Protein AF-A0A851HXN7-F1 (afdb_monomer_lite)

Foldseek 3Di:
DDPQCLPLVVLQVCCCQFQVDGCVRVVHDPVNLCVVDSVDDSVVSSVVVCVVVVRDTPVNVVDDPVDD

pLDDT: mean 77.62, std 14.02, range [45.91, 88.38]

Organism: NCBI:txid1033846

Secondary structure (DSSP, 8-state):
-------HHHHHHHHHHHHS--HHHHT--HHHHHHHHTTS-HHHHHHHHHHHTTPPPGGGGG------

Radius of gyration: 13.53 Å; chains: 1; bounding box: 36×29×36 Å

Structure (mmCIF, N/CA/C/O backbone):
data_AF-A0A851HXN7-F1
#
_entry.id   AF-A0A851HXN7-F1
#
loop_
_atom_site.group_PDB
_atom_site.id
_atom_site.type_symbol
_atom_site.label_atom_id
_atom_site.label_alt_id
_atom_site.label_comp_id
_atom_site.label_asym_id
_atom_site.label_entity_id
_atom_site.label_seq_id
_atom_site.pdbx_PDB_ins_code
_atom_site.Cartn_x
_atom_site.Cartn_y
_atom_site.Cartn_z
_atom_site.occupancy
_atom_site.B_iso_or_equiv
_atom_site.auth_seq_id
_atom_site.auth_comp_id
_atom_site.auth_asym_id
_atom_site.auth_atom_id
_atom_site.pdbx_PDB_model_num
ATOM 1 N N . MET A 1 1 ? 23.181 -1.316 -12.697 1.00 48.34 1 MET A N 1
ATOM 2 C CA . MET A 1 1 ? 22.286 -0.859 -11.610 1.00 48.34 1 MET A CA 1
ATOM 3 C C . MET A 1 1 ? 20.913 -0.736 -12.244 1.00 48.34 1 MET A C 1
ATOM 5 O O . MET A 1 1 ? 20.871 -0.108 -13.295 1.00 48.34 1 MET A O 1
ATOM 9 N N . PRO A 1 2 ? 19.886 -1.453 -11.756 1.00 46.28 2 PRO A N 1
ATOM 10 C CA . PRO A 1 2 ? 19.295 -1.166 -10.445 1.00 46.28 2 PRO A CA 1
ATOM 11 C C . PRO A 1 2 ? 18.971 -2.411 -9.585 1.00 46.28 2 PRO A C 1
ATOM 13 O O . PRO A 1 2 ? 18.746 -3.506 -10.088 1.00 46.28 2 PRO A O 1
ATOM 16 N N . ASN A 1 3 ? 18.993 -2.228 -8.262 1.00 48.44 3 ASN A N 1
ATOM 17 C CA . ASN A 1 3 ? 18.539 -3.199 -7.261 1.00 48.44 3 ASN A CA 1
ATOM 18 C C . ASN A 1 3 ? 17.031 -3.007 -7.026 1.00 48.44 3 ASN A C 1
ATOM 20 O O . ASN A 1 3 ? 16.637 -2.484 -5.989 1.00 48.44 3 ASN A O 1
ATOM 24 N N . THR A 1 4 ? 16.190 -3.379 -7.988 1.00 52.41 4 THR A N 1
ATOM 25 C CA . THR A 1 4 ? 14.724 -3.238 -7.885 1.00 52.41 4 THR A CA 1
ATOM 26 C C . THR A 1 4 ? 14.066 -4.595 -7.657 1.00 52.41 4 THR A C 1
ATOM 28 O O . THR A 1 4 ? 13.256 -5.069 -8.442 1.00 52.41 4 THR A O 1
ATOM 31 N N . ASN A 1 5 ? 14.432 -5.266 -6.565 1.00 58.12 5 ASN A N 1
ATOM 32 C CA . ASN A 1 5 ? 13.650 -6.401 -6.084 1.00 58.12 5 ASN A CA 1
ATOM 33 C C . ASN A 1 5 ? 12.599 -5.866 -5.107 1.00 58.12 5 ASN A C 1
ATOM 35 O O . ASN A 1 5 ? 12.770 -5.962 -3.896 1.00 58.12 5 ASN A O 1
ATOM 39 N N . ASN A 1 6 ? 11.521 -5.278 -5.637 1.00 64.50 6 ASN A N 1
ATOM 40 C CA . ASN A 1 6 ? 10.287 -5.096 -4.873 1.00 64.50 6 ASN A CA 1
ATOM 41 C C . ASN A 1 6 ? 9.695 -6.484 -4.620 1.00 64.50 6 ASN A C 1
ATOM 43 O O . ASN A 1 6 ? 8.847 -6.973 -5.364 1.00 64.50 6 ASN A O 1
ATOM 47 N N . CYS A 1 7 ? 10.193 -7.167 -3.591 1.00 74.69 7 CYS A N 1
ATOM 48 C CA . CYS A 1 7 ? 9.628 -8.432 -3.164 1.00 74.69 7 CYS A CA 1
ATOM 49 C C . CYS A 1 7 ? 8.182 -8.177 -2.741 1.00 74.69 7 CYS A C 1
ATOM 51 O O . CYS A 1 7 ? 7.925 -7.544 -1.718 1.00 74.69 7 CYS A O 1
ATOM 53 N N . LEU A 1 8 ? 7.231 -8.691 -3.517 1.00 84.19 8 LEU A N 1
ATOM 54 C CA . LEU A 1 8 ? 5.801 -8.588 -3.223 1.00 84.19 8 LEU A CA 1
ATOM 55 C C . LEU A 1 8 ? 5.477 -9.052 -1.801 1.00 84.19 8 LEU A C 1
ATOM 57 O O . LEU A 1 8 ? 4.671 -8.435 -1.118 1.00 84.19 8 LEU A O 1
ATOM 61 N N . SER A 1 9 ? 6.182 -10.068 -1.308 1.00 85.44 9 SER A N 1
ATOM 62 C CA . SER A 1 9 ? 6.072 -10.528 0.075 1.00 85.44 9 SER A CA 1
ATOM 63 C C . SER A 1 9 ? 6.399 -9.440 1.110 1.00 85.44 9 SER A C 1
ATOM 65 O O . SER A 1 9 ? 5.730 -9.359 2.135 1.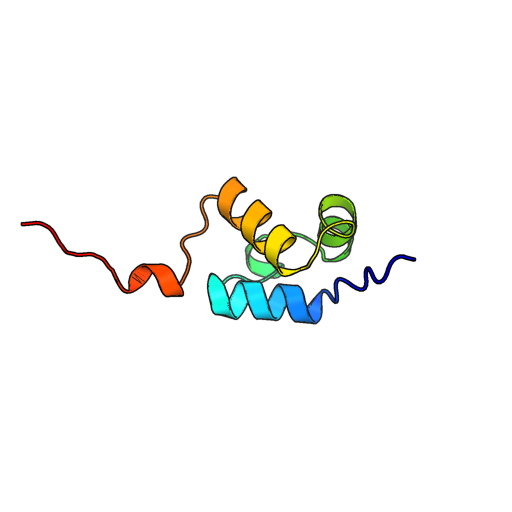00 85.44 9 SER A O 1
ATOM 67 N N . GLU A 1 10 ? 7.403 -8.595 0.857 1.00 87.81 10 GLU A N 1
ATOM 68 C CA . GLU A 1 10 ? 7.769 -7.478 1.743 1.00 87.81 10 GLU A CA 1
ATOM 69 C C . GLU A 1 10 ? 6.755 -6.336 1.648 1.00 87.81 10 GLU A C 1
ATOM 71 O O . GLU A 1 10 ? 6.370 -5.768 2.667 1.00 87.81 10 GLU A O 1
ATOM 76 N N . VAL A 1 11 ? 6.271 -6.039 0.439 1.00 86.56 11 VAL A N 1
ATOM 77 C CA . VAL A 1 11 ? 5.204 -5.053 0.216 1.00 86.56 11 VAL A CA 1
ATOM 78 C C . VAL A 1 11 ? 3.923 -5.466 0.942 1.00 86.56 11 VAL A C 1
ATOM 80 O O . VAL A 1 11 ? 3.326 -4.655 1.646 1.00 86.56 11 VAL A O 1
ATOM 83 N N . GLU A 1 12 ? 3.516 -6.730 0.827 1.00 88.06 12 GLU A N 1
ATOM 84 C CA . GLU A 1 12 ? 2.335 -7.246 1.518 1.00 88.06 12 GLU A CA 1
ATOM 85 C C . GLU A 1 12 ? 2.508 -7.185 3.039 1.00 88.06 12 GLU A C 1
ATOM 87 O O . GLU A 1 12 ? 1.583 -6.800 3.756 1.00 88.06 12 GLU A O 1
ATOM 92 N N . LEU A 1 13 ? 3.699 -7.531 3.540 1.00 87.88 13 LEU A N 1
ATOM 93 C CA . LEU A 1 13 ? 4.023 -7.413 4.958 1.00 87.88 13 LEU A CA 1
ATOM 94 C C . LEU A 1 13 ? 3.894 -5.956 5.428 1.00 87.88 13 LEU A C 1
ATOM 96 O O . LEU A 1 13 ? 3.296 -5.705 6.474 1.00 87.88 13 LEU A O 1
ATOM 100 N N . LEU A 1 14 ? 4.411 -4.999 4.652 1.00 87.38 14 LEU A N 1
ATOM 101 C CA . LEU A 1 14 ? 4.322 -3.570 4.949 1.00 87.38 14 LEU A CA 1
ATOM 102 C C . LEU A 1 14 ? 2.880 -3.067 4.917 1.00 87.38 14 LEU A C 1
ATOM 104 O O . LEU A 1 14 ? 2.480 -2.380 5.852 1.00 87.38 14 LEU A O 1
ATOM 108 N N . LEU A 1 15 ? 2.087 -3.436 3.909 1.00 86.62 15 LEU A N 1
ATOM 109 C CA . LEU A 1 15 ? 0.664 -3.090 3.828 1.00 86.62 15 LEU A CA 1
ATOM 110 C C . LEU A 1 15 ? -0.106 -3.626 5.041 1.00 86.62 15 LEU A C 1
ATOM 112 O O . LEU A 1 15 ? -0.837 -2.870 5.685 1.00 86.62 15 LEU A O 1
ATOM 116 N N . LYS A 1 16 ? 0.135 -4.883 5.433 1.00 88.12 16 LYS A N 1
ATOM 117 C CA . LYS A 1 16 ? -0.491 -5.490 6.616 1.00 88.12 16 LYS A CA 1
ATOM 118 C C . LYS A 1 16 ? -0.064 -4.795 7.906 1.00 88.12 16 LYS A C 1
ATOM 120 O O . LYS A 1 16 ? -0.908 -4.513 8.748 1.00 88.12 16 LYS A O 1
ATOM 125 N N . GLN A 1 17 ? 1.224 -4.491 8.074 1.00 87.69 17 GLN A N 1
ATOM 126 C CA . GLN A 1 17 ? 1.726 -3.845 9.293 1.00 87.69 17 GLN A CA 1
ATOM 127 C C . GLN A 1 17 ? 1.323 -2.369 9.402 1.00 87.69 17 GLN A C 1
ATOM 129 O O . GLN A 1 17 ? 1.010 -1.895 10.492 1.00 87.69 17 GLN A O 1
ATOM 134 N N . ARG A 1 18 ? 1.353 -1.624 8.292 1.00 86.12 18 ARG A N 1
ATOM 135 C CA . ARG A 1 18 ? 1.110 -0.175 8.267 1.00 86.12 18 ARG A CA 1
ATOM 136 C C . ARG A 1 18 ? -0.357 0.179 8.139 1.00 86.12 18 ARG A C 1
ATOM 138 O O . ARG A 1 18 ? -0.753 1.159 8.750 1.00 86.12 18 ARG A O 1
ATOM 145 N N . TYR A 1 19 ? -1.132 -0.573 7.364 1.00 85.62 19 TYR A N 1
ATOM 146 C CA . TYR A 1 19 ? -2.514 -0.239 6.998 1.00 85.62 19 TYR A CA 1
ATOM 147 C C . TYR A 1 19 ? -3.505 -1.358 7.326 1.00 85.62 19 TYR A C 1
ATOM 149 O O . TYR A 1 19 ? -4.706 -1.130 7.297 1.00 85.62 19 TYR A O 1
ATOM 157 N N . GLY A 1 20 ? -3.028 -2.558 7.667 1.00 87.31 20 GLY A N 1
ATOM 158 C CA . GLY A 1 20 ? -3.902 -3.697 7.954 1.00 87.31 20 GLY A CA 1
ATOM 159 C C . GLY A 1 20 ? -4.517 -4.323 6.709 1.00 87.31 20 GLY A C 1
ATOM 160 O O . GLY A 1 20 ? -5.366 -5.197 6.837 1.00 87.31 20 GLY A O 1
ATOM 161 N N . VAL A 1 21 ? -4.077 -3.905 5.522 1.00 86.75 21 VAL A N 1
ATOM 162 C CA . VAL A 1 21 ? -4.596 -4.380 4.236 1.00 86.75 21 VAL A CA 1
ATOM 163 C C . VAL A 1 21 ? -3.602 -5.330 3.578 1.00 86.75 21 VAL A C 1
ATOM 165 O O . VAL A 1 21 ? -2.414 -5.341 3.890 1.00 86.75 21 VAL A O 1
ATOM 168 N N . SER A 1 22 ? -4.088 -6.154 2.66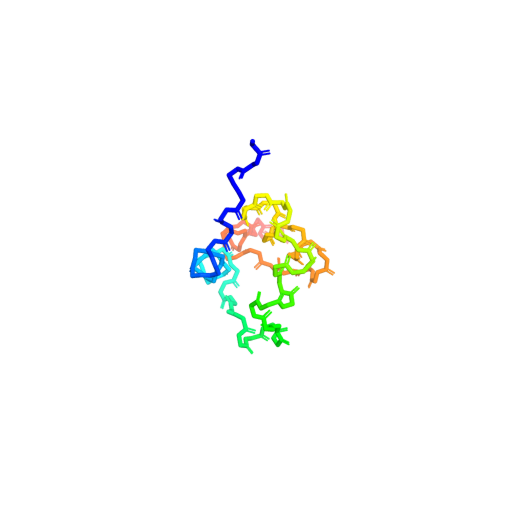0 1.00 88.38 22 SER A N 1
ATOM 169 C CA . SER A 1 22 ? -3.277 -7.100 1.886 1.00 88.38 22 SER A CA 1
ATOM 170 C C . SER A 1 22 ? -3.592 -6.963 0.403 1.00 88.38 22 SER A C 1
ATOM 172 O O . SER A 1 22 ? -4.596 -6.343 0.067 1.00 88.38 22 SER A O 1
ATOM 174 N N . PHE A 1 23 ? -2.796 -7.566 -0.484 1.00 86.06 23 PHE A N 1
ATOM 175 C CA . PHE A 1 23 ? -3.088 -7.559 -1.925 1.00 86.06 23 PHE A CA 1
ATOM 176 C C . PHE A 1 23 ? -4.503 -8.054 -2.253 1.00 86.06 23 PHE A C 1
ATOM 178 O O . PHE A 1 23 ? -5.181 -7.475 -3.098 1.00 86.06 23 PHE A O 1
ATOM 185 N N . ALA A 1 24 ? -4.982 -9.055 -1.510 1.00 86.31 24 ALA A N 1
ATOM 186 C CA . ALA A 1 24 ? -6.346 -9.563 -1.628 1.00 86.31 24 ALA A CA 1
ATOM 187 C C . ALA A 1 24 ? -7.418 -8.547 -1.189 1.00 86.31 24 ALA A C 1
ATOM 189 O O . ALA A 1 24 ? -8.511 -8.544 -1.743 1.00 86.31 24 ALA A O 1
ATOM 190 N N . ASP A 1 25 ? -7.108 -7.691 -0.213 1.00 85.94 25 ASP A N 1
ATOM 191 C CA . ASP A 1 25 ? -8.018 -6.657 0.300 1.00 85.94 25 ASP A CA 1
ATOM 192 C C . ASP A 1 25 ? -8.131 -5.481 -0.680 1.00 85.94 25 ASP A C 1
ATOM 194 O O . ASP A 1 25 ? -9.217 -4.979 -0.954 1.00 85.94 25 ASP A O 1
ATOM 198 N N . ILE A 1 26 ? -7.001 -5.103 -1.282 1.00 84.62 26 ILE A N 1
ATOM 199 C CA . ILE A 1 26 ? -6.936 -4.017 -2.262 1.00 84.62 26 ILE A CA 1
ATOM 200 C C . ILE A 1 26 ? -7.311 -4.447 -3.687 1.00 84.62 26 ILE A C 1
ATOM 202 O O . ILE A 1 26 ? -7.421 -3.600 -4.571 1.00 84.62 26 ILE A O 1
ATOM 206 N N . GLY A 1 27 ? -7.501 -5.749 -3.919 1.00 86.88 27 GLY A N 1
ATOM 207 C CA . GLY A 1 27 ? -7.887 -6.297 -5.219 1.00 86.88 27 GLY A CA 1
ATOM 208 C C . GLY A 1 27 ? -6.851 -6.073 -6.323 1.00 86.88 27 GLY A C 1
ATOM 209 O O . GLY A 1 27 ? -7.231 -5.964 -7.485 1.00 86.88 27 GLY A O 1
ATOM 210 N N . ILE A 1 28 ? -5.566 -5.975 -5.968 1.00 84.50 28 ILE A N 1
ATOM 211 C CA . ILE A 1 28 ? -4.455 -5.815 -6.916 1.00 84.50 28 ILE A CA 1
ATOM 212 C C . ILE A 1 28 ? -3.596 -7.072 -6.911 1.00 84.50 28 ILE A C 1
ATOM 214 O O . ILE A 1 28 ? -3.142 -7.529 -5.860 1.00 84.50 28 ILE A O 1
ATOM 218 N N . ASP A 1 29 ? -3.314 -7.585 -8.104 1.00 87.69 29 ASP A N 1
ATOM 219 C CA . ASP A 1 29 ? -2.334 -8.641 -8.303 1.00 87.69 29 ASP A CA 1
ATOM 220 C C . ASP A 1 29 ? -0.909 -8.114 -8.136 1.00 87.69 29 ASP A C 1
ATOM 222 O O . ASP A 1 29 ? -0.566 -7.000 -8.535 1.00 87.69 29 ASP A O 1
ATOM 226 N N . GLY A 1 30 ? -0.021 -8.959 -7.614 1.00 83.44 30 GLY A N 1
ATOM 227 C CA . GLY A 1 30 ? 1.375 -8.579 -7.421 1.00 83.44 30 GLY A CA 1
ATOM 228 C C . GLY A 1 30 ? 2.098 -8.198 -8.723 1.00 83.44 30 GLY A C 1
ATOM 229 O O . GLY A 1 30 ? 2.969 -7.333 -8.714 1.00 83.44 30 GLY A O 1
ATOM 230 N N . GLN A 1 31 ? 1.717 -8.771 -9.869 1.00 84.88 31 GLN A N 1
ATOM 231 C CA . GLN A 1 31 ? 2.254 -8.311 -11.155 1.00 84.88 31 GLN A CA 1
ATOM 232 C C . GLN A 1 31 ? 1.816 -6.884 -11.494 1.00 84.88 31 GLN A C 1
ATOM 234 O O . GLN A 1 31 ? 2.640 -6.096 -11.947 1.00 84.88 31 GLN A O 1
ATOM 239 N N . GLU A 1 32 ? 0.556 -6.533 -11.234 1.00 87.12 32 GLU A N 1
ATOM 240 C CA . GLU A 1 32 ? 0.043 -5.180 -11.465 1.00 87.12 32 GLU A CA 1
ATOM 241 C C . GLU A 1 32 ? 0.686 -4.165 -10.506 1.00 87.12 32 GLU A C 1
ATOM 243 O O . GLU A 1 32 ? 0.974 -3.029 -10.886 1.00 87.12 32 GLU A O 1
ATOM 248 N N . TRP A 1 33 ? 1.008 -4.592 -9.280 1.00 86.81 33 TRP A N 1
ATOM 249 C CA . TRP A 1 33 ? 1.809 -3.788 -8.360 1.00 86.81 33 TRP A CA 1
ATOM 250 C C . TRP A 1 33 ? 3.204 -3.494 -8.918 1.00 86.81 33 TRP A C 1
ATOM 252 O O . TRP A 1 33 ? 3.655 -2.351 -8.874 1.00 86.81 33 TRP A O 1
ATOM 262 N N . LEU A 1 34 ? 3.895 -4.508 -9.446 1.00 85.06 34 LEU A N 1
ATOM 263 C CA . LEU A 1 34 ? 5.224 -4.337 -10.037 1.00 85.06 34 LEU A CA 1
ATOM 264 C C . LEU A 1 34 ? 5.192 -3.481 -11.306 1.00 85.06 34 LEU A C 1
ATOM 266 O O . LEU A 1 34 ? 6.113 -2.702 -11.520 1.00 85.06 34 LEU A O 1
ATOM 270 N N . ASP A 1 35 ? 4.142 -3.569 -12.116 1.00 86.56 35 ASP A N 1
ATOM 271 C CA . ASP A 1 35 ? 3.989 -2.710 -13.295 1.00 86.56 35 ASP A CA 1
ATOM 272 C C . ASP A 1 35 ? 3.867 -1.226 -12.907 1.00 86.56 35 ASP A C 1
ATOM 274 O O . ASP A 1 35 ? 4.498 -0.358 -13.507 1.00 86.56 35 ASP A O 1
ATOM 278 N N . ARG A 1 36 ? 3.118 -0.931 -11.836 1.00 83.81 36 ARG A N 1
ATOM 279 C CA . ARG A 1 36 ? 2.885 0.447 -11.376 1.00 83.81 36 ARG A CA 1
ATOM 280 C C . ARG A 1 36 ? 3.981 1.019 -10.489 1.00 83.81 36 ARG A C 1
ATOM 282 O O . ARG A 1 36 ? 4.281 2.204 -10.587 1.00 83.81 36 ARG A O 1
ATOM 289 N N . PHE A 1 37 ? 4.526 0.201 -9.596 1.00 84.50 37 PHE A N 1
ATOM 290 C CA . PHE A 1 37 ? 5.415 0.634 -8.520 1.00 84.50 37 PHE A CA 1
ATOM 291 C C . PHE A 1 37 ? 6.732 -0.146 -8.474 1.00 84.50 37 PHE A C 1
ATOM 293 O O . PHE A 1 37 ? 7.553 0.099 -7.596 1.00 84.50 37 PHE A O 1
ATOM 300 N N . GLY A 1 38 ? 6.966 -1.092 -9.386 1.00 81.06 38 GLY A N 1
ATOM 301 C CA . GLY A 1 38 ? 8.180 -1.914 -9.417 1.00 81.06 38 GLY A CA 1
ATOM 302 C C . GLY A 1 38 ? 9.461 -1.135 -9.700 1.00 81.06 38 GLY A C 1
ATOM 303 O O . GLY A 1 38 ? 10.535 -1.651 -9.411 1.00 81.06 38 GLY A O 1
ATOM 304 N N . ASP A 1 39 ? 9.354 0.094 -10.210 1.00 83.19 39 ASP A N 1
ATOM 305 C CA . ASP A 1 39 ? 10.488 1.010 -10.399 1.00 83.19 39 ASP A CA 1
ATOM 306 C C . ASP A 1 39 ? 10.831 1.811 -9.124 1.00 83.19 39 ASP A C 1
ATOM 308 O O . ASP A 1 39 ? 11.932 2.339 -8.984 1.00 83.19 39 ASP A O 1
ATOM 312 N N . GLN A 1 40 ? 9.909 1.868 -8.157 1.00 83.44 40 GLN A N 1
ATOM 313 C CA . GLN A 1 40 ? 10.046 2.631 -6.915 1.00 83.44 40 GLN A CA 1
ATOM 314 C C . GLN A 1 40 ? 10.429 1.727 -5.734 1.00 83.44 40 GLN A C 1
ATOM 316 O O . GLN A 1 40 ? 10.124 0.533 -5.741 1.00 83.44 40 GLN A O 1
ATOM 321 N N . PRO A 1 41 ? 11.057 2.261 -4.674 1.00 84.12 41 PRO A N 1
ATOM 322 C CA . PRO A 1 41 ? 11.313 1.488 -3.465 1.00 84.12 41 PRO A CA 1
ATOM 323 C C . PRO A 1 41 ? 10.005 1.092 -2.761 1.00 84.12 41 PRO A C 1
ATOM 325 O O . PRO A 1 41 ? 9.045 1.859 -2.722 1.00 84.12 41 PRO A O 1
ATOM 328 N N . LEU A 1 42 ? 9.997 -0.092 -2.141 1.00 83.81 42 LEU A N 1
ATOM 329 C CA . LEU A 1 42 ? 8.834 -0.699 -1.479 1.00 83.81 42 LEU A CA 1
ATOM 330 C C . LEU A 1 42 ? 8.079 0.222 -0.505 1.00 83.81 42 LEU A C 1
ATOM 332 O O . LEU A 1 42 ? 6.853 0.174 -0.460 1.00 83.81 42 LEU A O 1
ATOM 336 N N . VAL A 1 43 ? 8.778 1.087 0.239 1.00 83.38 43 VAL A N 1
ATOM 337 C CA . VAL A 1 43 ? 8.137 2.049 1.150 1.00 83.38 43 VAL A CA 1
ATOM 338 C C . VAL A 1 43 ? 7.398 3.126 0.360 1.00 83.38 43 VAL A C 1
ATOM 340 O O . VAL A 1 43 ? 6.215 3.331 0.608 1.00 83.38 43 VAL A O 1
ATOM 343 N N . GLU A 1 44 ? 8.044 3.759 -0.623 1.00 86.69 44 GLU A N 1
ATOM 344 C CA . GLU A 1 44 ? 7.394 4.801 -1.429 1.00 86.69 44 GLU A CA 1
ATOM 345 C C . GLU A 1 44 ? 6.234 4.247 -2.254 1.00 86.69 44 GLU A C 1
ATOM 347 O O . GLU A 1 44 ? 5.210 4.908 -2.377 1.00 86.69 44 GLU A O 1
ATOM 352 N N . ALA A 1 45 ? 6.351 3.020 -2.766 1.00 86.88 45 ALA A N 1
ATOM 353 C CA . ALA A 1 45 ? 5.264 2.326 -3.451 1.00 86.88 45 ALA A CA 1
ATOM 354 C C . ALA A 1 45 ? 4.021 2.191 -2.556 1.00 86.88 45 ALA A C 1
ATOM 356 O O . ALA A 1 45 ? 2.904 2.535 -2.947 1.00 86.88 45 ALA A O 1
ATOM 357 N N . VAL A 1 46 ? 4.228 1.713 -1.325 1.00 86.62 46 VAL A N 1
ATOM 358 C CA . VAL A 1 46 ? 3.166 1.526 -0.333 1.00 86.62 46 VAL A CA 1
ATOM 359 C C . VAL A 1 46 ? 2.571 2.866 0.105 1.00 86.62 46 VAL A C 1
ATOM 361 O O . VAL A 1 46 ? 1.350 2.979 0.203 1.00 86.62 46 VAL A O 1
ATOM 364 N N . GLU A 1 47 ? 3.396 3.892 0.315 1.00 86.56 47 GLU A N 1
ATOM 365 C CA . GLU A 1 47 ? 2.933 5.232 0.689 1.00 86.56 47 GLU A CA 1
ATOM 366 C C . GLU A 1 47 ? 2.185 5.932 -0.452 1.00 86.56 47 GLU A C 1
ATOM 368 O O . GLU A 1 47 ? 1.138 6.529 -0.213 1.00 86.56 47 GLU A O 1
ATOM 373 N N . ALA A 1 48 ? 2.653 5.815 -1.697 1.00 87.56 48 ALA A N 1
ATOM 374 C CA . ALA A 1 48 ? 1.974 6.360 -2.871 1.00 87.56 48 ALA A CA 1
ATOM 375 C C . ALA A 1 48 ? 0.617 5.682 -3.100 1.00 87.56 48 ALA A C 1
ATOM 377 O O . ALA A 1 48 ? -0.371 6.355 -3.405 1.00 87.56 48 ALA A O 1
ATOM 378 N N . TYR A 1 49 ? 0.549 4.360 -2.914 1.00 86.62 49 TYR A N 1
ATOM 379 C CA . TYR A 1 49 ? -0.711 3.626 -2.942 1.00 86.62 49 TYR A CA 1
ATOM 380 C C . TYR A 1 49 ? -1.648 4.109 -1.829 1.00 86.62 49 TYR A C 1
ATOM 382 O O . TYR A 1 49 ? -2.781 4.504 -2.095 1.00 86.62 49 TYR A O 1
ATOM 390 N N . ALA A 1 50 ? -1.168 4.162 -0.588 1.00 86.06 50 ALA A N 1
ATOM 391 C CA . ALA A 1 50 ? -1.964 4.621 0.539 1.00 86.06 50 ALA A CA 1
ATOM 392 C C . ALA A 1 50 ? -2.472 6.056 0.381 1.00 86.06 50 ALA A C 1
ATOM 394 O O . ALA A 1 50 ? -3.642 6.307 0.643 1.00 86.06 50 ALA A O 1
ATOM 395 N N . ALA A 1 51 ? -1.640 6.975 -0.110 1.00 86.19 51 ALA A N 1
ATOM 396 C CA . ALA A 1 51 ? -2.035 8.353 -0.381 1.00 86.19 51 ALA A CA 1
ATOM 397 C C . ALA A 1 51 ? -3.092 8.447 -1.491 1.00 86.19 51 ALA A C 1
ATOM 399 O O . ALA A 1 51 ? -3.993 9.277 -1.425 1.00 86.19 51 ALA A O 1
ATOM 400 N N . LYS A 1 52 ? -3.013 7.584 -2.512 1.00 87.56 52 LYS A N 1
ATOM 401 C CA . LYS A 1 52 ? -3.981 7.554 -3.615 1.00 87.56 52 LYS A CA 1
ATOM 402 C C . LYS A 1 52 ? -5.355 7.030 -3.192 1.00 87.56 52 LYS A C 1
ATOM 404 O O . LYS A 1 52 ? -6.361 7.481 -3.733 1.00 87.56 52 LYS A O 1
ATOM 409 N N . TYR A 1 53 ? -5.384 6.073 -2.270 1.00 84.25 53 TYR A N 1
ATOM 410 C CA . TYR A 1 53 ? -6.607 5.410 -1.805 1.00 84.25 53 TYR A CA 1
ATOM 411 C C . TYR A 1 53 ? -7.065 5.882 -0.418 1.00 84.25 53 TYR A C 1
ATOM 413 O O . TYR A 1 53 ? -7.978 5.287 0.144 1.00 84.25 53 TYR A O 1
ATOM 421 N N . ASP A 1 54 ? -6.441 6.937 0.118 1.00 82.06 54 ASP A N 1
ATOM 422 C CA . ASP A 1 54 ? -6.691 7.479 1.460 1.00 82.06 54 ASP A CA 1
ATOM 423 C C . ASP A 1 54 ? -6.677 6.384 2.548 1.00 82.06 54 ASP A C 1
ATOM 425 O O . ASP A 1 54 ? -7.506 6.342 3.457 1.00 82.06 54 ASP A O 1
ATOM 429 N N . LEU A 1 55 ? -5.740 5.433 2.434 1.00 82.88 55 LEU A N 1
ATOM 430 C CA . LEU A 1 55 ? -5.608 4.367 3.421 1.00 82.88 55 LEU A CA 1
ATOM 431 C C . LEU A 1 55 ? -5.153 4.969 4.748 1.00 82.88 55 LEU A C 1
ATOM 433 O O . LEU A 1 55 ? -4.065 5.537 4.857 1.00 82.88 55 LEU A O 1
ATOM 437 N N . THR A 1 56 ? -5.958 4.779 5.789 1.00 80.94 56 THR A N 1
ATOM 438 C CA . THR A 1 56 ? -5.603 5.195 7.143 1.00 80.94 56 THR A CA 1
ATOM 439 C C . THR A 1 56 ? -4.489 4.298 7.681 1.00 80.94 56 THR A C 1
ATOM 441 O O . THR A 1 56 ? -4.710 3.092 7.836 1.00 80.94 56 THR A O 1
ATOM 444 N N . PRO A 1 57 ? -3.299 4.836 8.007 1.00 79.38 57 PRO A N 1
ATOM 445 C CA . PRO A 1 57 ? -2.260 4.035 8.628 1.00 79.38 57 PRO A CA 1
ATOM 446 C C . PRO A 1 57 ? -2.739 3.566 10.005 1.00 79.38 57 PRO A C 1
ATOM 448 O O . PRO A 1 57 ? -3.116 4.389 10.842 1.00 79.38 57 PRO A O 1
ATOM 451 N N . LEU A 1 58 ? -2.633 2.270 10.290 1.00 74.69 58 LEU A N 1
ATOM 452 C CA . LEU A 1 58 ? -2.806 1.689 11.622 1.00 74.69 58 LEU A CA 1
ATOM 453 C C . LEU A 1 58 ? -1.958 2.425 12.665 1.00 74.69 58 LEU A C 1
ATOM 455 O O . LEU A 1 58 ? -2.412 2.661 13.779 1.00 74.69 58 LEU A O 1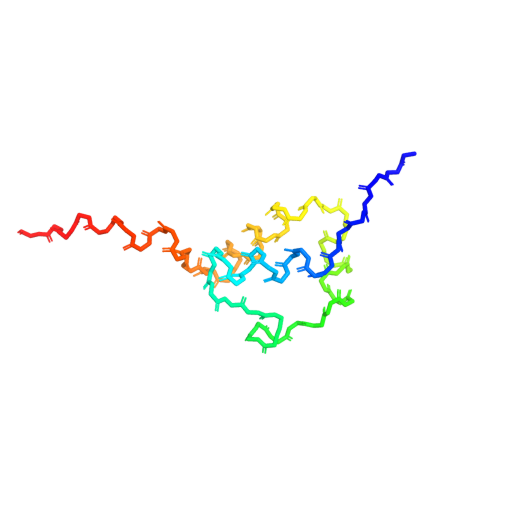
ATOM 459 N N . THR A 1 59 ? -0.747 2.857 12.294 1.00 63.06 59 THR A N 1
ATOM 460 C CA . THR A 1 59 ? 0.121 3.624 13.201 1.00 63.06 59 THR A CA 1
ATOM 461 C C . THR A 1 59 ? -0.373 5.052 13.471 1.00 63.06 59 THR A C 1
ATOM 463 O O . THR A 1 59 ? 0.013 5.639 14.478 1.00 63.06 59 THR A O 1
ATOM 466 N N . SER A 1 60 ? -1.206 5.625 12.595 1.00 52.91 60 SER A N 1
ATOM 467 C CA . SER A 1 60 ? -1.749 6.983 12.743 1.00 52.91 60 SER A CA 1
ATOM 468 C C . SER A 1 60 ? -3.028 7.012 13.583 1.00 52.91 60 SER A C 1
ATOM 470 O O . SER A 1 60 ? -3.399 8.072 14.083 1.00 52.91 60 SER A O 1
ATOM 472 N N . ALA A 1 61 ? -3.674 5.862 13.806 1.00 52.22 61 ALA A N 1
ATOM 473 C CA . ALA A 1 61 ? -4.850 5.761 14.671 1.00 52.22 61 ALA A CA 1
ATOM 474 C C . ALA A 1 61 ? -4.530 5.980 16.169 1.00 52.22 61 ALA A C 1
ATOM 476 O O . ALA A 1 61 ? -5.441 6.043 16.988 1.00 52.22 61 ALA A O 1
ATOM 477 N N . ALA A 1 62 ? -3.252 6.144 16.539 1.00 50.91 62 ALA A N 1
ATOM 478 C CA . ALA A 1 62 ? -2.823 6.427 17.910 1.0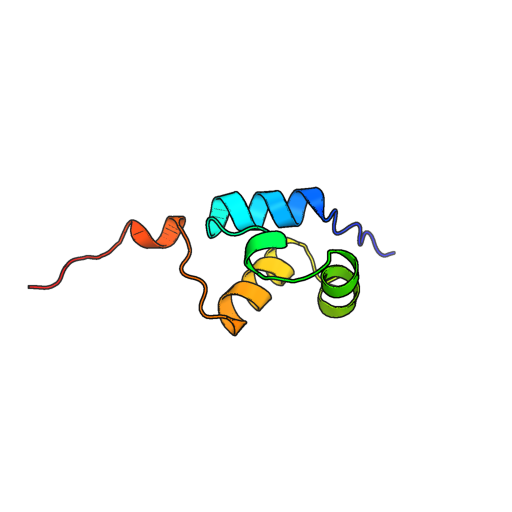0 50.91 62 ALA A CA 1
ATOM 479 C C . ALA A 1 62 ? -2.888 7.916 18.315 1.00 50.91 62 ALA A C 1
ATOM 481 O O . ALA A 1 62 ? -2.691 8.224 19.487 1.00 50.91 62 ALA A O 1
ATOM 482 N N . PHE A 1 63 ? -3.185 8.845 17.399 1.00 48.56 63 PHE A N 1
ATOM 483 C CA . PHE A 1 63 ? -3.360 10.261 17.744 1.00 48.56 63 PHE A CA 1
ATOM 484 C C . PHE A 1 63 ? -4.650 10.826 17.158 1.00 48.56 63 PHE A C 1
ATOM 486 O O . PHE A 1 63 ? -4.650 11.695 16.292 1.00 48.56 63 PHE A O 1
ATOM 493 N N . THR A 1 64 ? -5.777 10.408 17.724 1.00 52.00 64 THR A N 1
ATOM 494 C CA . THR A 1 64 ? -6.831 11.385 17.977 1.00 52.00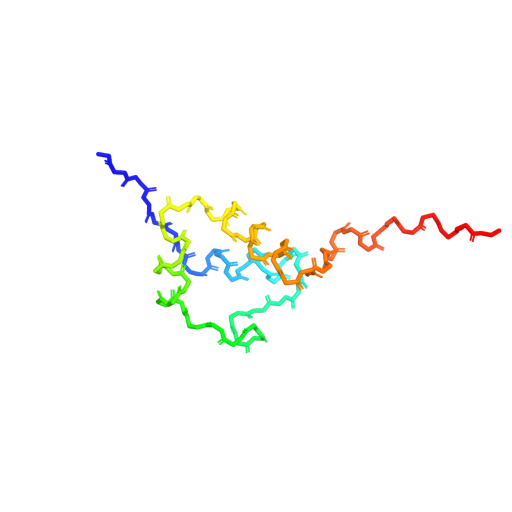 64 THR A CA 1
ATOM 495 C C . THR A 1 64 ? -6.479 12.099 19.286 1.00 52.00 64 THR A C 1
ATOM 497 O O . THR A 1 64 ? -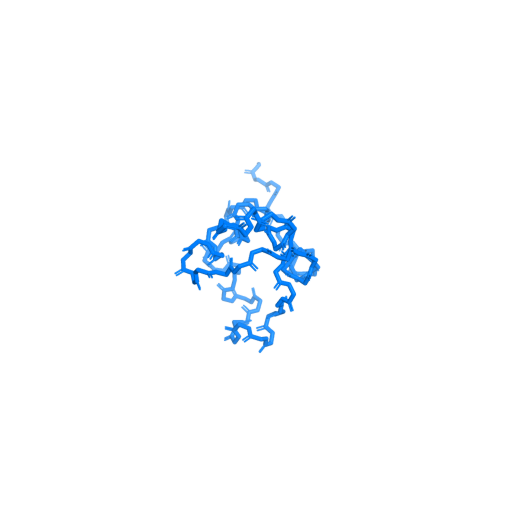6.759 11.551 20.355 1.00 52.00 64 THR A O 1
ATOM 500 N N . PRO A 1 65 ? -5.927 13.329 19.295 1.00 53.84 65 PRO A N 1
ATOM 501 C CA . PRO A 1 65 ? -6.384 14.255 20.310 1.00 53.84 65 PRO A CA 1
ATOM 502 C C . PRO A 1 65 ? -7.863 14.469 19.984 1.00 53.84 65 PRO A C 1
ATOM 504 O O . PRO A 1 65 ? -8.207 15.277 19.123 1.00 53.84 65 PRO A O 1
ATOM 507 N N . SER A 1 66 ? -8.742 13.660 20.581 1.00 53.91 66 SER A N 1
ATOM 508 C CA . SER A 1 66 ? -10.167 13.962 20.607 1.00 53.91 66 SER A CA 1
ATOM 509 C C . SER A 1 66 ? -10.294 15.372 21.168 1.00 53.91 66 SER A C 1
ATOM 511 O O . SER A 1 66 ? -10.176 15.589 22.369 1.00 53.91 66 SER A O 1
ATOM 513 N N . SER A 1 67 ? -10.462 16.344 20.275 1.00 59.97 67 SER A N 1
ATOM 514 C CA . SER A 1 67 ? -10.906 17.675 20.642 1.00 59.97 67 SER A CA 1
ATOM 515 C C . SER A 1 67 ? -12.362 17.550 21.047 1.00 59.97 67 SER A C 1
ATOM 517 O O . SER A 1 67 ? -13.214 17.353 20.179 1.00 59.97 67 SER A O 1
ATOM 519 N N . LYS A 1 68 ? -12.640 17.679 22.343 1.00 45.91 68 LYS A N 1
ATOM 520 C CA . LYS A 1 68 ? -13.727 18.530 22.824 1.00 45.91 68 LYS A CA 1
ATOM 521 C C . LYS A 1 68 ? -13.539 18.886 24.291 1.00 45.91 68 LYS A C 1
ATOM 523 O O . LYS A 1 68 ? -13.332 17.953 25.092 1.00 45.91 68 LYS A O 1
#

Sequence (68 aa):
MPNTNNCLSEVELLLKQRYGVSFADIGIDGQEWLDRFGDQPLVEAVEAYAAKYDLTPLTSAAFTPSSK